Protein AF-A0A2J2H9R4-F1 (afdb_monomer)

Sequence (125 aa):
MSSGDGVDAGAVRRPPEPADPVERLLREYPELEAFGVDWLRTWAPRAGRQIAGIAKVLRRYPWMAELIGQGPVGLVNPYSVEAYVARDGSEACISLFGWAYCSADGSNVRRLELEFSRLSPMKAG

Radius of gyration: 20.52 Å; Cα contacts (8 Å, |Δi|>4): 127; chains: 1; bounding box: 41×37×77 Å

Structure (mmCIF, N/CA/C/O backbone):
data_AF-A0A2J2H9R4-F1
#
_entry.id   AF-A0A2J2H9R4-F1
#
loop_
_atom_site.group_PDB
_atom_site.id
_atom_site.type_symbol
_atom_site.label_atom_id
_atom_site.label_alt_id
_atom_site.label_comp_id
_atom_site.label_asym_id
_atom_site.label_entity_id
_atom_site.label_seq_id
_atom_site.pdbx_PDB_ins_code
_atom_site.Cartn_x
_atom_site.Cartn_y
_atom_site.Cartn_z
_atom_site.occupancy
_atom_site.B_iso_or_equiv
_atom_site.auth_seq_id
_atom_site.auth_comp_id
_atom_site.auth_asym_id
_atom_site.auth_atom_id
_atom_site.pdbx_PDB_model_num
ATOM 1 N N . MET A 1 1 ? -28.072 -26.177 -55.688 1.00 38.34 1 MET A N 1
ATOM 2 C CA . MET A 1 1 ? -27.408 -27.057 -54.710 1.00 38.34 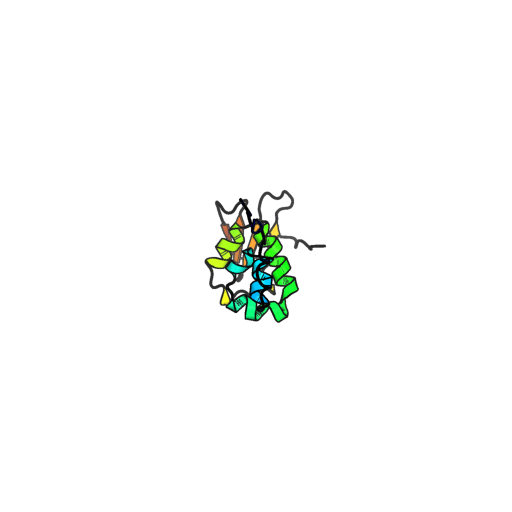1 MET A CA 1
ATOM 3 C C . MET A 1 1 ? -26.739 -26.161 -53.690 1.00 38.34 1 MET A C 1
ATOM 5 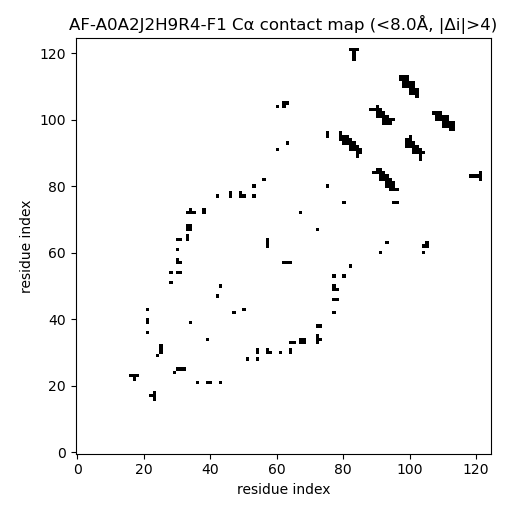O O . MET A 1 1 ? -25.899 -25.362 -54.077 1.00 38.34 1 MET A O 1
ATOM 9 N N . SER A 1 2 ? -27.212 -26.209 -52.446 1.00 46.50 2 SER A N 1
ATOM 10 C CA . SER A 1 2 ? -26.550 -25.580 -51.304 1.00 46.50 2 SER A CA 1
ATOM 11 C C . SER A 1 2 ? -25.299 -26.374 -50.953 1.00 46.50 2 SER A C 1
ATOM 13 O O . SER A 1 2 ? -25.396 -27.589 -50.816 1.00 46.50 2 SER A O 1
ATOM 15 N N . SER A 1 3 ? -24.190 -25.684 -50.721 1.00 46.44 3 SER A N 1
ATOM 16 C CA . SER A 1 3 ? -23.152 -26.153 -49.805 1.00 46.44 3 SER A CA 1
ATOM 17 C C . SER A 1 3 ? -22.832 -24.983 -48.897 1.00 46.44 3 SER A C 1
ATOM 19 O O . SER A 1 3 ? -22.284 -23.974 -49.333 1.00 46.44 3 SER A O 1
ATOM 21 N N . GLY A 1 4 ? -23.323 -25.080 -47.665 1.00 49.16 4 GLY A N 1
ATOM 22 C CA . GLY A 1 4 ? -22.926 -24.191 -46.593 1.00 49.16 4 GLY A CA 1
ATOM 23 C C . GLY A 1 4 ? -21.592 -24.668 -46.047 1.00 49.16 4 GLY A C 1
ATOM 24 O O . GLY A 1 4 ? -21.468 -25.835 -45.694 1.00 49.16 4 GLY A O 1
ATOM 25 N N . ASP A 1 5 ? -20.637 -23.756 -45.949 1.00 51.19 5 ASP A N 1
ATOM 26 C CA . ASP A 1 5 ? -19.469 -23.934 -45.102 1.00 51.19 5 ASP A CA 1
ATOM 27 C C . ASP A 1 5 ? -19.659 -23.036 -43.885 1.00 51.19 5 ASP A C 1
ATOM 29 O O . ASP A 1 5 ? -19.544 -21.809 -43.940 1.00 51.19 5 ASP A O 1
ATOM 33 N N . GLY A 1 6 ? -20.059 -23.677 -42.789 1.00 50.59 6 GLY A N 1
ATOM 34 C CA . GLY A 1 6 ? -20.029 -23.080 -41.468 1.00 50.59 6 GLY A CA 1
ATOM 35 C C . GLY A 1 6 ? -18.580 -22.916 -41.036 1.00 50.59 6 GLY A C 1
ATOM 36 O O . GLY A 1 6 ? -17.822 -23.881 -41.023 1.00 50.59 6 GLY A O 1
ATOM 37 N N . VAL A 1 7 ? -18.205 -21.698 -40.658 1.00 56.00 7 VAL A N 1
ATOM 38 C CA . VAL A 1 7 ? -16.967 -21.455 -39.920 1.00 56.00 7 VAL A CA 1
ATOM 39 C C . VAL A 1 7 ? -17.320 -21.090 -38.487 1.00 56.00 7 VAL A C 1
ATOM 41 O O . VAL A 1 7 ? -17.777 -19.993 -38.178 1.00 56.00 7 VAL A O 1
ATOM 44 N N . ASP A 1 8 ? -17.192 -22.129 -37.670 1.00 46.84 8 ASP A N 1
ATOM 45 C CA . ASP A 1 8 ? -16.891 -22.182 -36.244 1.00 46.84 8 ASP A CA 1
ATOM 46 C C . ASP A 1 8 ? -17.028 -20.888 -35.429 1.00 46.84 8 ASP A C 1
ATOM 48 O O . ASP A 1 8 ? -16.226 -19.951 -35.499 1.00 46.84 8 ASP A O 1
ATOM 52 N N . ALA A 1 9 ? -18.028 -20.904 -34.552 1.00 50.31 9 ALA A N 1
ATOM 53 C CA . ALA A 1 9 ? -18.125 -20.000 -33.428 1.00 50.31 9 ALA A CA 1
ATOM 54 C C . ALA A 1 9 ? -17.085 -20.381 -32.359 1.00 50.31 9 ALA A C 1
ATOM 56 O O . ALA A 1 9 ? -17.054 -21.511 -31.885 1.00 50.31 9 ALA A O 1
ATOM 57 N N . GLY A 1 10 ? -16.313 -19.398 -31.886 1.00 50.03 10 GLY A N 1
ATOM 58 C CA . GLY A 1 10 ? -15.803 -19.433 -30.512 1.00 50.03 10 GLY A CA 1
ATOM 59 C C . GLY A 1 10 ? -14.352 -19.865 -30.297 1.00 50.03 10 GLY A C 1
ATOM 60 O O . GLY A 1 10 ? -14.056 -20.494 -29.286 1.00 50.03 10 GLY A O 1
ATOM 61 N N . ALA A 1 11 ? -13.405 -19.460 -31.147 1.00 56.19 11 ALA A N 1
ATOM 62 C CA . ALA A 1 11 ? -12.004 -19.444 -30.725 1.00 56.19 11 ALA A CA 1
ATOM 63 C C . ALA A 1 11 ? -11.785 -18.285 -29.735 1.00 56.19 11 ALA A C 1
ATOM 65 O O . ALA A 1 11 ? -11.408 -17.176 -30.122 1.00 56.19 11 ALA A O 1
ATOM 66 N N . VAL A 1 12 ? -12.031 -18.528 -28.443 1.00 60.25 12 VAL A N 1
ATOM 67 C CA . VAL A 1 12 ? -11.552 -17.650 -27.368 1.00 60.25 12 VAL A CA 1
ATOM 68 C C . VAL A 1 12 ? -10.027 -17.658 -27.455 1.00 60.25 12 VAL A C 1
ATOM 70 O O . VAL A 1 12 ? -9.360 -18.556 -26.943 1.00 60.25 12 VAL A O 1
ATOM 73 N N . ARG A 1 13 ? -9.456 -16.682 -28.168 1.00 63.06 13 ARG A N 1
ATOM 74 C CA . ARG A 1 13 ? -8.013 -16.453 -28.184 1.00 63.06 13 ARG A CA 1
ATOM 75 C C . ARG A 1 13 ? -7.597 -16.184 -26.745 1.00 63.06 13 ARG A C 1
ATOM 77 O O . ARG A 1 13 ? -7.910 -15.127 -26.200 1.00 63.06 13 ARG A O 1
ATOM 84 N N . ARG A 1 14 ? -6.916 -17.149 -26.120 1.00 60.28 14 ARG A N 1
ATOM 85 C CA . ARG A 1 14 ? -6.280 -16.940 -24.818 1.00 60.28 14 ARG A CA 1
ATOM 86 C C . ARG A 1 14 ? -5.380 -15.707 -24.972 1.00 60.28 14 ARG A C 1
ATOM 88 O O . ARG A 1 14 ? -4.567 -15.702 -25.901 1.00 60.28 14 ARG A O 1
ATOM 95 N N . PRO A 1 15 ? -5.548 -14.654 -24.151 1.00 65.06 15 PRO A N 1
ATOM 96 C CA . PRO A 1 15 ? -4.680 -13.490 -24.228 1.00 65.06 15 PRO A CA 1
ATOM 97 C C . PRO A 1 15 ? -3.225 -13.960 -24.149 1.00 65.06 15 PRO A C 1
ATOM 99 O O . PRO A 1 15 ? -2.961 -14.865 -23.347 1.00 65.06 15 PRO A O 1
ATOM 102 N N . PRO A 1 16 ? -2.301 -13.399 -24.954 1.00 67.81 16 PRO A N 1
ATOM 103 C CA . PRO A 1 16 ? -0.895 -13.758 -24.854 1.00 67.81 16 PRO A CA 1
ATOM 104 C C . PRO A 1 16 ? -0.450 -13.638 -23.393 1.00 67.81 16 PRO A C 1
ATOM 106 O O . PRO A 1 16 ? -0.867 -12.723 -22.670 1.00 67.81 16 PRO A O 1
ATOM 109 N N . GLU A 1 17 ? 0.328 -14.620 -22.937 1.00 65.62 17 GLU A N 1
ATOM 110 C CA . GLU A 1 17 ? 0.953 -14.544 -21.621 1.00 65.62 17 GLU A CA 1
ATOM 111 C C . GLU A 1 17 ? 1.794 -13.263 -21.565 1.00 65.62 17 GLU A C 1
ATOM 113 O O . GLU A 1 17 ? 2.567 -13.021 -22.497 1.00 65.62 17 GLU A O 1
ATOM 118 N N . PRO A 1 18 ? 1.659 -12.441 -20.509 1.00 67.75 18 PRO A N 1
ATOM 119 C CA . PRO A 1 18 ? 2.495 -11.262 -20.369 1.00 67.75 18 PRO A CA 1
ATOM 120 C C . PRO A 1 18 ? 3.968 -11.664 -20.320 1.00 67.75 18 PRO A C 1
ATOM 122 O O . PRO A 1 18 ? 4.358 -12.543 -19.535 1.00 67.75 18 PRO A O 1
ATOM 125 N N . ALA A 1 19 ? 4.764 -11.027 -21.178 1.00 73.56 19 ALA A N 1
ATOM 126 C CA . ALA A 1 19 ? 6.210 -11.208 -21.220 1.00 73.56 19 ALA A CA 1
ATOM 127 C C . ALA A 1 19 ? 6.898 -10.428 -20.089 1.00 73.56 19 ALA A C 1
ATOM 129 O O . ALA A 1 19 ? 7.919 -10.884 -19.578 1.00 73.56 19 ALA A O 1
ATOM 130 N N . ASP A 1 20 ? 6.325 -9.290 -19.672 1.00 84.31 20 ASP A N 1
ATOM 131 C CA . ASP A 1 20 ? 6.818 -8.502 -18.541 1.00 84.31 20 ASP A CA 1
ATOM 132 C C . ASP A 1 20 ? 6.349 -9.148 -17.216 1.00 84.31 20 ASP A C 1
ATOM 134 O O . ASP A 1 20 ? 5.140 -9.298 -16.986 1.00 84.31 20 ASP A O 1
ATOM 138 N N . PRO A 1 21 ? 7.273 -9.530 -16.312 1.00 86.19 21 PRO A N 1
ATOM 139 C CA . PRO A 1 21 ? 6.930 -10.013 -14.977 1.00 86.19 21 PRO A CA 1
ATOM 140 C C . PRO A 1 21 ? 5.984 -9.082 -14.206 1.00 86.19 21 PRO A C 1
ATOM 142 O O . PRO A 1 21 ? 5.161 -9.567 -13.429 1.00 86.19 21 PRO A O 1
ATOM 145 N N . VAL A 1 22 ? 6.062 -7.765 -14.427 1.00 89.88 22 VAL A N 1
ATOM 146 C CA . VAL A 1 22 ? 5.184 -6.789 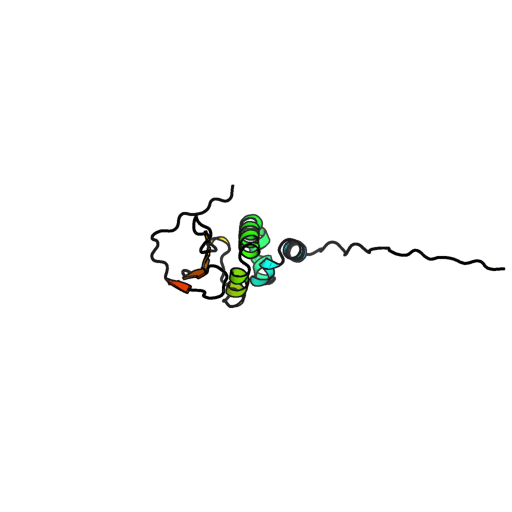-13.767 1.00 89.88 22 VAL A CA 1
ATOM 147 C C . VAL A 1 22 ? 3.764 -6.834 -14.322 1.00 89.88 22 VAL A C 1
ATOM 149 O O . VAL A 1 22 ? 2.816 -6.788 -13.545 1.00 89.88 22 VAL A O 1
ATOM 152 N N . GLU A 1 23 ? 3.583 -7.011 -15.631 1.00 90.19 23 GLU A N 1
ATOM 153 C CA . GLU A 1 23 ? 2.248 -7.193 -16.220 1.00 90.19 23 GLU A CA 1
ATOM 154 C C . GLU A 1 23 ? 1.579 -8.480 -15.719 1.00 90.19 23 GLU A C 1
ATOM 156 O O . GLU A 1 23 ? 0.376 -8.508 -15.453 1.00 90.19 23 GLU A O 1
ATOM 161 N N . ARG A 1 24 ? 2.359 -9.558 -15.550 1.00 89.44 24 ARG A N 1
ATOM 162 C CA . ARG A 1 24 ? 1.869 -10.805 -14.944 1.00 89.44 24 ARG A CA 1
ATOM 163 C C . ARG A 1 24 ? 1.442 -10.583 -13.494 1.00 89.44 24 ARG A C 1
ATOM 165 O O . ARG A 1 24 ? 0.367 -11.036 -13.110 1.00 89.44 24 ARG A O 1
ATOM 172 N N . LEU A 1 25 ? 2.258 -9.867 -12.720 1.00 90.25 25 LEU A N 1
ATOM 173 C CA . LEU A 1 25 ? 1.974 -9.544 -11.324 1.00 90.25 25 LEU A CA 1
ATOM 174 C C . LEU A 1 25 ? 0.702 -8.696 -11.183 1.00 90.25 25 LEU A C 1
ATOM 176 O O . LEU A 1 25 ? -0.152 -9.023 -10.365 1.00 90.25 25 LEU A O 1
ATOM 180 N N . LEU A 1 26 ? 0.541 -7.659 -12.008 1.00 93.12 26 LEU A N 1
ATOM 181 C CA . LEU A 1 26 ? -0.646 -6.796 -12.010 1.00 93.12 26 LEU A CA 1
ATOM 182 C C . LEU A 1 26 ? -1.913 -7.526 -12.467 1.00 93.12 26 LEU A C 1
ATOM 184 O O . LEU A 1 26 ? -3.006 -7.198 -12.020 1.00 93.12 26 LEU A O 1
ATOM 188 N N . ARG A 1 27 ? -1.793 -8.556 -13.313 1.00 90.50 27 ARG A N 1
ATOM 189 C CA . ARG A 1 27 ? -2.934 -9.417 -13.659 1.00 90.50 27 ARG A CA 1
ATOM 190 C C . ARG A 1 27 ? -3.413 -10.249 -12.466 1.00 90.50 27 ARG A C 1
ATOM 192 O O . ARG A 1 27 ? -4.610 -10.485 -12.335 1.00 90.50 27 ARG A O 1
ATOM 199 N N . GLU A 1 28 ? -2.492 -10.726 -11.633 1.00 92.38 28 GLU A N 1
ATOM 200 C CA . GLU A 1 28 ? -2.822 -11.503 -10.432 1.00 92.38 28 GLU A CA 1
ATOM 201 C C . GLU A 1 28 ? -3.310 -10.602 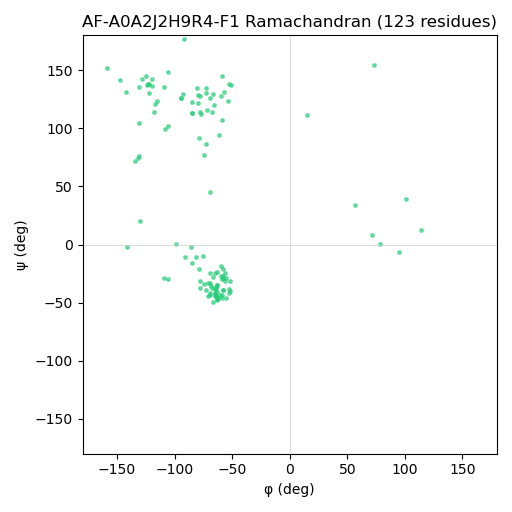-9.285 1.00 92.38 28 GLU A C 1
ATOM 203 O O . GLU A 1 28 ? -4.242 -10.966 -8.560 1.00 92.38 28 GLU A O 1
ATOM 208 N N . TYR A 1 29 ? -2.711 -9.416 -9.161 1.00 94.81 29 TYR A N 1
ATOM 209 C CA . TYR A 1 29 ? -2.931 -8.441 -8.095 1.00 94.81 29 TYR A CA 1
ATOM 210 C C . TYR A 1 29 ? -3.146 -7.027 -8.670 1.00 94.81 29 TYR A C 1
ATOM 212 O O . TYR A 1 29 ? -2.244 -6.187 -8.577 1.00 94.81 29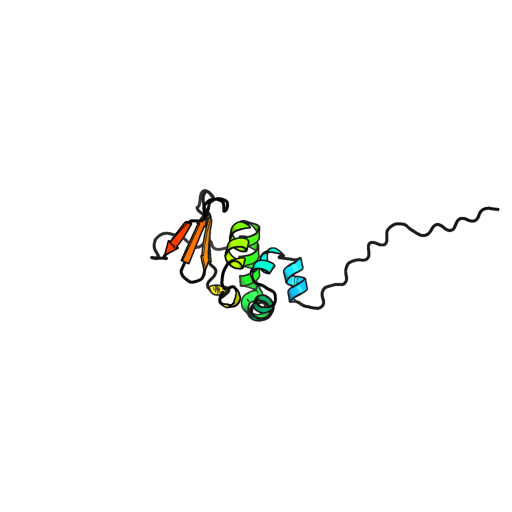 TYR A O 1
ATOM 220 N N . PRO A 1 30 ? -4.320 -6.737 -9.264 1.00 94.25 30 PRO A N 1
ATOM 221 C CA . PRO A 1 30 ? -4.614 -5.418 -9.833 1.00 94.25 30 PRO A CA 1
ATOM 222 C C . PRO A 1 30 ? -4.540 -4.288 -8.798 1.00 94.25 30 PRO A C 1
ATOM 224 O O . PRO A 1 30 ? -4.175 -3.167 -9.128 1.00 94.25 30 PRO A O 1
ATOM 227 N N . GLU A 1 31 ? -4.786 -4.584 -7.522 1.00 94.12 31 GLU A N 1
ATOM 228 C CA . GLU A 1 31 ? -4.642 -3.647 -6.405 1.00 94.12 31 GLU A CA 1
ATOM 229 C C . GLU A 1 31 ? -3.230 -3.046 -6.262 1.00 94.12 31 GLU A C 1
ATOM 231 O O . GLU A 1 31 ? -3.064 -1.990 -5.653 1.00 94.12 31 GLU A O 1
ATOM 236 N N . LEU A 1 32 ? -2.204 -3.693 -6.828 1.00 93.62 32 LEU A N 1
ATOM 237 C CA . LEU A 1 32 ? -0.835 -3.182 -6.817 1.00 93.62 32 LEU A CA 1
ATOM 238 C C . LEU A 1 32 ? -0.612 -2.036 -7.807 1.00 93.62 32 LEU A C 1
ATOM 240 O O . LEU A 1 32 ? 0.428 -1.382 -7.734 1.00 93.62 32 LEU A O 1
ATOM 244 N N . GLU A 1 33 ? -1.567 -1.757 -8.696 1.00 92.12 33 GLU A N 1
ATOM 245 C CA . GLU A 1 33 ? -1.512 -0.603 -9.596 1.00 92.12 33 GLU A CA 1
ATOM 246 C C . GLU A 1 33 ? -1.396 0.717 -8.822 1.00 92.12 33 GLU A C 1
ATOM 248 O O . GLU A 1 33 ? -0.715 1.633 -9.280 1.00 92.12 33 GLU A O 1
ATOM 253 N N . ALA A 1 34 ? -1.927 0.775 -7.594 1.00 91.31 34 ALA A N 1
ATOM 254 C CA . ALA A 1 34 ? -1.755 1.905 -6.682 1.00 91.31 34 ALA A CA 1
ATOM 255 C C . ALA A 1 34 ? -0.281 2.248 -6.393 1.00 91.31 34 ALA A C 1
ATOM 257 O O . ALA A 1 34 ? 0.025 3.389 -6.053 1.00 91.31 34 ALA A O 1
ATOM 258 N N . PHE A 1 35 ? 0.639 1.284 -6.540 1.00 89.81 35 PHE A N 1
ATOM 259 C CA . PHE A 1 35 ? 2.073 1.523 -6.390 1.00 89.81 35 PHE A CA 1
ATOM 260 C C . PHE A 1 35 ? 2.757 2.041 -7.669 1.00 89.81 35 PHE A C 1
ATOM 262 O O . PHE A 1 35 ? 3.878 2.546 -7.628 1.00 89.81 35 PHE A O 1
ATOM 269 N N . GLY A 1 36 ? 2.106 1.925 -8.822 1.00 90.19 36 GLY A N 1
ATOM 270 C CA . GLY A 1 36 ? 2.697 2.253 -10.111 1.00 90.19 36 GLY A CA 1
ATOM 271 C C . GLY A 1 36 ? 3.730 1.228 -10.602 1.00 90.19 36 GLY A C 1
ATOM 272 O O . GLY A 1 36 ? 4.390 0.506 -9.848 1.00 90.19 36 GLY A O 1
ATOM 273 N N . VAL A 1 37 ? 3.885 1.177 -11.925 1.00 90.62 37 VAL A N 1
ATOM 274 C CA . VAL A 1 37 ? 4.717 0.180 -12.619 1.00 90.62 37 VAL A CA 1
ATOM 275 C C . VAL A 1 37 ? 6.197 0.299 -12.242 1.00 90.62 37 VAL A C 1
ATOM 277 O O . VAL A 1 37 ? 6.854 -0.717 -12.019 1.00 90.62 37 VAL A O 1
ATOM 280 N N . ASP A 1 38 ? 6.732 1.515 -12.121 1.00 90.75 38 ASP A N 1
ATOM 281 C CA . ASP A 1 38 ? 8.159 1.725 -11.836 1.00 90.75 38 ASP A CA 1
ATOM 282 C C . ASP A 1 38 ? 8.551 1.278 -10.423 1.00 90.75 38 ASP A C 1
ATOM 284 O O . ASP A 1 38 ? 9.622 0.696 -10.211 1.00 90.75 38 ASP A O 1
ATOM 288 N N . TRP A 1 39 ? 7.653 1.465 -9.455 1.00 92.12 39 TRP A N 1
ATOM 289 C CA . TRP A 1 39 ? 7.831 0.943 -8.106 1.00 92.12 39 TRP A CA 1
ATOM 290 C C . TRP A 1 39 ? 7.844 -0.588 -8.113 1.00 92.12 39 TRP A C 1
ATOM 292 O O . TRP A 1 39 ? 8.728 -1.208 -7.517 1.00 92.12 39 TRP A O 1
ATOM 302 N N . LEU A 1 40 ? 6.924 -1.216 -8.854 1.00 92.62 40 LEU A N 1
ATOM 303 C CA . LEU A 1 40 ? 6.863 -2.673 -8.973 1.00 92.62 40 LEU A CA 1
ATOM 304 C C . LEU A 1 40 ? 8.101 -3.241 -9.668 1.00 92.62 40 LEU A C 1
ATOM 306 O O . LEU A 1 40 ? 8.669 -4.213 -9.177 1.00 92.62 40 LEU A O 1
ATOM 310 N N . ARG A 1 41 ? 8.594 -2.609 -10.738 1.00 91.38 41 ARG A N 1
ATOM 311 C CA . ARG A 1 41 ? 9.867 -2.993 -11.379 1.00 91.38 41 ARG A CA 1
ATOM 312 C C . ARG A 1 41 ? 11.035 -2.930 -10.402 1.00 91.38 41 ARG A C 1
ATOM 314 O O . ARG A 1 41 ? 11.894 -3.809 -10.394 1.00 91.38 41 ARG A O 1
ATOM 321 N N . THR A 1 42 ? 11.039 -1.914 -9.546 1.00 91.69 42 THR A N 1
ATOM 322 C CA . THR A 1 42 ? 12.085 -1.700 -8.546 1.00 91.69 42 THR A CA 1
ATOM 323 C C . THR A 1 42 ? 12.049 -2.757 -7.440 1.00 91.69 42 THR A C 1
ATOM 325 O O . THR A 1 42 ? 13.104 -3.259 -7.028 1.00 91.69 42 THR A O 1
ATOM 328 N N . TRP A 1 43 ? 10.862 -3.101 -6.935 1.00 92.12 43 TRP A N 1
ATOM 329 C CA . TRP A 1 43 ? 10.716 -3.892 -5.711 1.00 92.12 43 TRP A CA 1
ATOM 330 C C . TRP A 1 43 ? 10.303 -5.346 -5.924 1.00 92.12 43 TRP A C 1
ATOM 332 O O . TRP A 1 43 ? 10.724 -6.186 -5.129 1.00 92.12 43 TRP A O 1
ATOM 342 N N . ALA A 1 44 ? 9.562 -5.693 -6.978 1.00 90.81 44 ALA A N 1
ATOM 343 C CA . ALA A 1 44 ? 9.100 -7.065 -7.222 1.00 90.81 44 ALA A CA 1
ATOM 344 C C . ALA A 1 44 ? 10.231 -8.115 -7.203 1.00 90.81 44 ALA A C 1
ATOM 346 O O . ALA A 1 44 ? 10.051 -9.140 -6.538 1.00 90.81 44 ALA A O 1
ATOM 347 N N . PRO A 1 45 ? 11.427 -7.870 -7.785 1.00 89.69 45 PRO A N 1
ATOM 348 C CA . PRO A 1 45 ? 12.527 -8.840 -7.730 1.00 89.69 45 PRO A CA 1
ATOM 349 C C . PRO A 1 45 ? 13.081 -9.092 -6.318 1.00 89.69 45 PRO A C 1
ATOM 351 O O . PRO A 1 45 ? 13.664 -10.142 -6.063 1.00 89.69 45 PRO A O 1
ATOM 354 N N . ARG A 1 46 ? 12.931 -8.130 -5.397 1.00 91.50 46 ARG A N 1
ATOM 355 C CA . ARG A 1 46 ? 13.562 -8.144 -4.061 1.00 91.50 46 ARG A CA 1
ATOM 356 C C . ARG A 1 46 ? 12.576 -8.386 -2.921 1.00 91.50 46 ARG A C 1
ATOM 358 O O . ARG A 1 46 ? 12.962 -8.903 -1.879 1.00 91.50 46 ARG A O 1
ATOM 365 N N . ALA A 1 47 ? 11.322 -7.991 -3.107 1.00 91.62 47 ALA A N 1
ATOM 366 C CA . ALA A 1 47 ? 10.283 -7.955 -2.085 1.00 91.62 47 ALA A CA 1
ATOM 367 C C . ALA A 1 47 ? 8.986 -8.641 -2.546 1.00 91.62 47 ALA A C 1
ATOM 369 O O . ALA A 1 47 ? 7.935 -8.405 -1.961 1.00 91.62 47 ALA A O 1
ATOM 370 N N . GLY A 1 48 ? 9.031 -9.511 -3.564 1.00 89.62 48 GLY A N 1
ATOM 371 C CA . GLY A 1 48 ? 7.836 -10.129 -4.155 1.00 89.62 48 GLY A CA 1
ATOM 372 C C . GLY A 1 48 ? 6.892 -10.800 -3.145 1.00 89.62 48 GLY A C 1
ATOM 373 O O . GLY A 1 48 ? 5.683 -10.613 -3.224 1.00 89.62 48 GLY A O 1
ATOM 374 N N . ARG A 1 49 ? 7.424 -11.504 -2.131 1.00 90.06 49 ARG A N 1
ATOM 375 C CA . ARG A 1 49 ? 6.593 -12.089 -1.056 1.00 90.06 49 ARG A CA 1
ATOM 376 C C . ARG A 1 49 ? 5.889 -11.030 -0.203 1.00 90.06 49 ARG A C 1
ATOM 378 O O . ARG A 1 49 ? 4.714 -11.194 0.106 1.00 90.06 49 ARG A O 1
ATOM 385 N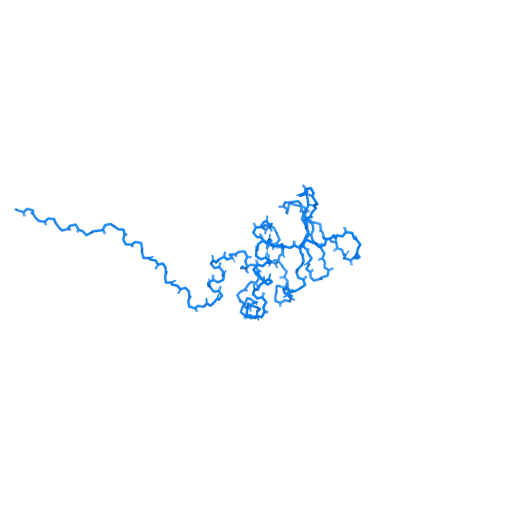 N . GLN A 1 50 ? 6.598 -9.960 0.157 1.00 90.81 50 GLN A N 1
ATOM 386 C CA . GLN A 1 50 ? 6.036 -8.841 0.918 1.00 90.81 50 GLN A CA 1
ATOM 387 C C . GLN A 1 50 ? 4.958 -8.124 0.096 1.00 90.81 50 GLN A C 1
ATOM 389 O O . GLN A 1 50 ? 3.870 -7.871 0.597 1.00 90.81 50 GLN A O 1
ATOM 394 N N . ILE A 1 51 ? 5.227 -7.881 -1.189 1.00 92.38 51 ILE A N 1
ATOM 395 C CA . ILE A 1 51 ? 4.292 -7.261 -2.135 1.00 92.38 51 ILE A CA 1
ATOM 396 C C . ILE A 1 51 ? 3.019 -8.099 -2.291 1.00 92.38 51 ILE A C 1
ATOM 398 O O . ILE A 1 51 ? 1.927 -7.547 -2.226 1.00 92.38 51 ILE A O 1
ATOM 402 N N . ALA A 1 52 ? 3.127 -9.425 -2.415 1.00 90.88 52 ALA A N 1
ATOM 403 C CA . ALA A 1 52 ? 1.955 -10.303 -2.449 1.00 90.88 52 ALA A CA 1
ATOM 404 C C . ALA A 1 52 ? 1.152 -10.259 -1.132 1.00 90.88 52 ALA A C 1
ATOM 406 O O . ALA A 1 52 ? -0.075 -10.335 -1.146 1.00 90.88 52 ALA A O 1
ATOM 407 N N . GLY A 1 53 ? 1.826 -10.112 0.015 1.00 91.94 53 GLY A N 1
ATOM 408 C CA . GLY A 1 53 ? 1.176 -9.885 1.309 1.00 91.94 53 GLY A CA 1
ATOM 409 C C . GLY A 1 53 ? 0.398 -8.568 1.349 1.00 91.94 53 GLY A C 1
ATOM 410 O O . GLY A 1 53 ? -0.775 -8.562 1.718 1.00 91.94 53 GLY A O 1
ATOM 411 N N . ILE A 1 54 ? 1.021 -7.477 0.895 1.00 90.81 54 ILE A N 1
ATOM 412 C CA . ILE A 1 54 ? 0.381 -6.161 0.764 1.00 90.81 54 ILE A CA 1
ATOM 413 C C . ILE A 1 54 ? -0.829 -6.248 -0.166 1.00 90.81 54 ILE A C 1
ATOM 415 O O . ILE A 1 54 ? -1.904 -5.786 0.196 1.00 90.81 54 ILE A O 1
ATOM 419 N N . ALA A 1 55 ? -0.695 -6.898 -1.323 1.00 93.81 55 ALA A N 1
ATOM 420 C CA . ALA A 1 55 ? -1.787 -7.059 -2.274 1.00 93.81 55 ALA A CA 1
ATOM 421 C C . ALA A 1 55 ? -3.022 -7.713 -1.630 1.00 93.81 55 ALA A C 1
ATOM 423 O O . ALA A 1 55 ? -4.131 -7.193 -1.715 1.00 93.81 55 ALA A O 1
ATOM 424 N N . LYS A 1 56 ? -2.829 -8.794 -0.863 1.00 92.12 56 LYS A N 1
ATOM 425 C CA . LYS A 1 56 ? -3.929 -9.444 -0.128 1.00 92.12 56 LYS A CA 1
ATOM 426 C C . LYS A 1 56 ? -4.634 -8.493 0.844 1.00 92.12 56 LYS A C 1
ATOM 428 O O . LYS A 1 56 ? -5.857 -8.555 0.962 1.00 92.12 56 LYS A O 1
ATOM 433 N N . VAL A 1 57 ? -3.885 -7.621 1.522 1.00 90.94 57 VAL A N 1
ATOM 434 C CA . VAL A 1 57 ? -4.453 -6.591 2.406 1.00 90.94 57 VAL A CA 1
ATOM 435 C C . VAL A 1 57 ? -5.246 -5.569 1.598 1.00 90.94 57 VAL A C 1
ATOM 437 O O . VAL A 1 57 ? -6.396 -5.305 1.934 1.00 90.94 57 VAL A O 1
ATOM 440 N N . LEU A 1 58 ? -4.675 -5.029 0.522 1.00 91.62 58 LEU A N 1
ATOM 441 C CA . LEU A 1 58 ? -5.342 -4.024 -0.310 1.00 91.62 58 LEU A CA 1
ATOM 442 C C . LEU A 1 58 ? -6.612 -4.574 -0.969 1.00 91.62 58 LEU A C 1
ATOM 444 O O . LEU A 1 58 ? -7.618 -3.880 -1.047 1.00 91.62 58 LEU A O 1
ATOM 448 N N . ARG A 1 59 ? -6.621 -5.854 -1.353 1.00 92.19 59 ARG A N 1
ATOM 449 C CA . ARG A 1 59 ? -7.825 -6.538 -1.844 1.00 92.19 59 ARG A CA 1
ATOM 450 C C . ARG A 1 59 ? -8.918 -6.643 -0.782 1.00 92.19 59 ARG A C 1
ATOM 452 O O . ARG A 1 59 ? -10.100 -6.578 -1.105 1.00 92.19 59 ARG A O 1
ATOM 459 N N . ARG A 1 60 ? -8.531 -6.844 0.481 1.00 90.44 60 ARG A N 1
ATOM 460 C CA . ARG A 1 60 ? -9.453 -6.893 1.625 1.00 90.44 60 ARG A CA 1
ATOM 461 C C . ARG A 1 60 ? -9.962 -5.498 2.000 1.00 90.44 60 ARG A C 1
ATOM 463 O O . ARG A 1 60 ? -11.113 -5.382 2.411 1.00 90.44 60 ARG A O 1
ATOM 470 N N . TYR A 1 61 ? -9.125 -4.474 1.843 1.00 91.25 61 TYR A N 1
ATOM 471 C CA . TYR A 1 61 ? -9.396 -3.085 2.211 1.00 91.25 61 TYR A CA 1
ATOM 472 C C . TYR A 1 61 ? -9.057 -2.131 1.050 1.00 91.25 61 TYR A C 1
ATOM 474 O O . TYR A 1 61 ? -8.028 -1.453 1.101 1.00 91.25 61 TYR A O 1
ATOM 482 N N . PRO A 1 62 ? -9.910 -2.047 0.007 1.00 91.25 62 PRO A N 1
ATOM 483 C CA . PRO A 1 62 ? -9.615 -1.270 -1.204 1.00 91.25 62 PRO A CA 1
ATOM 484 C C . PRO A 1 62 ? -9.306 0.210 -0.949 1.00 91.25 62 PRO A C 1
ATOM 486 O O . PRO A 1 62 ? -8.454 0.782 -1.624 1.00 91.25 62 PRO A O 1
ATOM 489 N N . TRP A 1 63 ? -9.911 0.808 0.084 1.00 91.62 63 TRP A N 1
ATOM 490 C CA . TRP A 1 63 ? -9.650 2.195 0.488 1.00 91.62 63 TRP A CA 1
ATOM 491 C C . TRP A 1 63 ? -8.172 2.460 0.826 1.00 91.62 63 TRP A C 1
ATOM 493 O O . TRP A 1 63 ? -7.684 3.579 0.673 1.00 91.62 63 TRP A O 1
ATOM 503 N N . MET A 1 64 ? -7.422 1.438 1.256 1.00 91.62 64 MET A N 1
ATOM 504 C CA . MET A 1 64 ? -5.986 1.567 1.508 1.00 91.62 64 MET A CA 1
ATOM 505 C C . MET A 1 64 ? -5.198 1.746 0.205 1.00 91.62 64 MET A C 1
ATOM 507 O O . MET A 1 64 ? -4.190 2.450 0.197 1.00 91.62 64 MET A O 1
ATOM 511 N N . ALA A 1 65 ? -5.648 1.138 -0.897 1.00 90.56 65 ALA A N 1
ATOM 512 C CA . ALA A 1 65 ? -5.006 1.281 -2.202 1.00 90.56 65 ALA A CA 1
ATOM 513 C C . ALA A 1 65 ? -5.203 2.703 -2.743 1.00 90.56 65 ALA A C 1
ATOM 515 O O . ALA A 1 65 ? -4.255 3.323 -3.220 1.00 90.56 65 ALA A O 1
ATOM 516 N N . GLU A 1 66 ? -6.409 3.251 -2.582 1.00 88.75 66 GLU A N 1
ATOM 517 C CA . GLU A 1 66 ? -6.715 4.644 -2.927 1.00 88.75 66 GLU A CA 1
ATOM 518 C C . GLU A 1 66 ? -5.819 5.620 -2.154 1.00 88.75 66 GLU A C 1
ATOM 520 O O . GLU A 1 66 ? -5.253 6.545 -2.735 1.00 88.75 66 GLU A O 1
ATOM 525 N N . LEU A 1 67 ? -5.618 5.371 -0.858 1.00 88.06 67 LEU A N 1
ATOM 526 C CA . LEU A 1 67 ? -4.761 6.189 -0.003 1.00 88.06 67 LEU A CA 1
ATOM 527 C C . LEU A 1 67 ? -3.283 6.138 -0.410 1.00 88.06 67 LEU A C 1
ATOM 529 O O . LEU A 1 67 ? -2.597 7.160 -0.382 1.00 88.06 67 LEU A O 1
ATOM 533 N N . ILE A 1 68 ? -2.792 4.966 -0.818 1.00 87.56 68 ILE A N 1
ATOM 534 C CA . ILE A 1 68 ? -1.433 4.817 -1.353 1.00 87.56 68 ILE A CA 1
ATOM 535 C C . ILE A 1 68 ? -1.293 5.624 -2.642 1.00 87.56 68 ILE A C 1
ATOM 537 O O . ILE A 1 68 ? -0.350 6.404 -2.753 1.00 87.56 68 ILE A O 1
ATOM 541 N N . GLY A 1 69 ? -2.254 5.505 -3.564 1.00 84.56 69 GLY A N 1
ATOM 542 C CA . GLY A 1 69 ? -2.242 6.221 -4.842 1.00 84.56 69 GLY A CA 1
ATOM 543 C C . GLY A 1 69 ? -2.301 7.749 -4.712 1.00 84.56 69 GLY A C 1
ATOM 544 O O . GLY A 1 69 ? -1.841 8.454 -5.607 1.00 84.56 69 GLY A O 1
ATOM 545 N N . GLN A 1 70 ? -2.818 8.277 -3.597 1.00 82.62 70 GLN A N 1
ATOM 546 C CA . GLN A 1 70 ? -2.808 9.715 -3.292 1.00 82.62 70 GLN A CA 1
ATOM 547 C C . GLN A 1 70 ? -1.449 10.226 -2.775 1.00 82.62 70 GLN A C 1
ATOM 549 O O . GLN A 1 70 ? -1.194 11.431 -2.803 1.00 82.62 70 GLN A O 1
ATOM 554 N N . GLY A 1 71 ? -0.592 9.340 -2.260 1.00 77.56 71 GLY A N 1
ATOM 555 C CA . GLY A 1 71 ? 0.686 9.692 -1.641 1.00 77.56 71 GLY A CA 1
ATOM 556 C C . GLY A 1 71 ? 1.879 9.694 -2.609 1.00 77.56 71 GLY A C 1
ATOM 557 O O . GLY A 1 71 ? 1.759 9.325 -3.775 1.00 77.56 71 GLY A O 1
ATOM 558 N N . PRO A 1 72 ? 3.083 10.073 -2.142 1.00 74.88 72 PRO A N 1
ATOM 559 C CA . PRO A 1 72 ? 4.316 9.962 -2.919 1.00 74.88 72 PRO A CA 1
ATOM 560 C C . PRO A 1 72 ? 4.775 8.497 -2.988 1.00 74.88 72 PRO A C 1
ATOM 562 O O . PRO A 1 72 ? 5.697 8.065 -2.296 1.00 74.88 72 PRO A O 1
ATOM 565 N N . VAL A 1 73 ? 4.113 7.726 -3.845 1.00 72.94 73 VAL A N 1
ATOM 566 C CA . VAL A 1 73 ? 4.246 6.270 -3.973 1.00 72.94 73 VAL A CA 1
ATOM 567 C 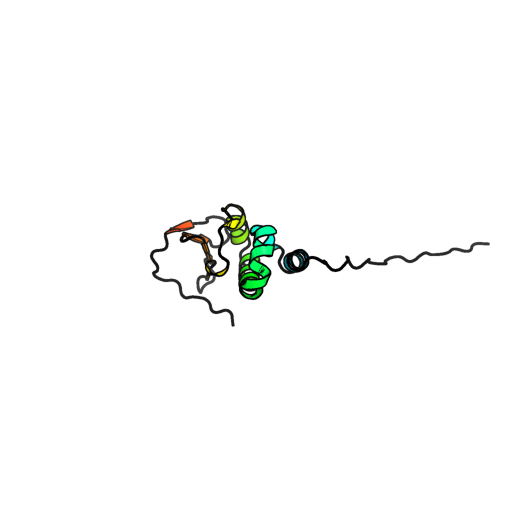C . VAL A 1 73 ? 5.690 5.786 -4.157 1.00 72.94 73 VAL A C 1
ATOM 569 O O . VAL A 1 73 ? 6.097 4.786 -3.567 1.00 72.94 73 VAL A O 1
ATOM 572 N N . GLY A 1 74 ? 6.500 6.524 -4.923 1.00 71.62 74 GLY A N 1
ATOM 573 C CA . GLY A 1 74 ? 7.904 6.182 -5.184 1.00 71.62 74 GLY A CA 1
ATOM 574 C C . GLY A 1 74 ? 8.778 6.087 -3.926 1.00 71.62 74 GLY A C 1
ATOM 575 O O . GLY A 1 74 ? 9.831 5.455 -3.963 1.00 71.62 74 GLY A O 1
ATOM 576 N N . LEU A 1 75 ? 8.336 6.671 -2.807 1.00 71.31 75 LEU A N 1
ATOM 577 C CA . LEU A 1 75 ? 9.040 6.622 -1.528 1.00 71.31 75 LEU A CA 1
ATOM 578 C C . LEU A 1 75 ? 8.620 5.431 -0.655 1.00 71.31 75 LEU A C 1
ATOM 580 O O . LEU A 1 75 ? 9.262 5.187 0.369 1.00 71.31 75 LEU A O 1
ATOM 584 N N . VAL A 1 76 ? 7.547 4.705 -0.999 1.00 82.50 76 VAL A N 1
ATOM 585 C CA . VAL A 1 76 ? 7.065 3.606 -0.152 1.00 82.50 76 VAL A CA 1
ATOM 586 C C . VAL A 1 76 ? 8.120 2.505 -0.131 1.00 82.50 76 VAL A C 1
ATOM 588 O O . VAL A 1 76 ? 8.439 1.916 -1.161 1.00 82.50 76 VAL A O 1
ATOM 591 N N . ASN A 1 77 ? 8.640 2.173 1.046 1.00 86.12 77 ASN A N 1
ATOM 592 C CA . ASN A 1 77 ? 9.387 0.936 1.227 1.00 86.12 77 ASN A CA 1
ATOM 593 C C . ASN A 1 77 ? 8.382 -0.197 1.513 1.00 86.12 77 ASN A C 1
ATOM 595 O O . ASN A 1 77 ? 7.647 -0.085 2.496 1.00 86.12 77 ASN A O 1
ATOM 599 N N . PRO A 1 78 ? 8.344 -1.292 0.724 1.00 87.00 78 PRO A N 1
ATOM 600 C CA . PRO A 1 78 ? 7.410 -2.399 0.951 1.00 87.00 78 PRO A CA 1
ATOM 601 C C . PRO A 1 78 ? 7.493 -2.995 2.364 1.00 87.00 78 PRO A C 1
ATOM 603 O O . PRO A 1 78 ? 6.507 -3.514 2.881 1.00 87.00 78 PRO A O 1
ATOM 606 N N . TYR A 1 79 ? 8.664 -2.932 2.999 1.00 86.75 79 TYR A N 1
ATOM 607 C CA . TYR A 1 79 ? 8.880 -3.450 4.352 1.00 86.75 79 TYR A CA 1
ATOM 608 C C . TYR A 1 79 ? 8.415 -2.500 5.458 1.00 86.75 79 TYR A C 1
ATOM 610 O O . TYR A 1 79 ? 8.363 -2.900 6.613 1.00 86.75 79 TYR A O 1
ATOM 618 N N . SER A 1 80 ? 8.084 -1.258 5.113 1.00 83.62 80 SER A N 1
ATOM 619 C CA . SER A 1 80 ? 7.511 -0.270 6.032 1.00 83.62 80 SER A CA 1
ATOM 620 C C . SER A 1 80 ? 5.991 -0.170 5.906 1.00 83.62 80 SER A C 1
ATOM 622 O O . SER A 1 80 ? 5.383 0.648 6.589 1.00 83.62 80 SER A O 1
ATOM 624 N N . VAL A 1 81 ? 5.383 -0.964 5.018 1.00 85.81 81 VAL A N 1
ATOM 625 C CA . VAL A 1 81 ? 3.929 -1.085 4.917 1.00 85.81 81 VAL A CA 1
ATOM 626 C C . VAL A 1 81 ? 3.469 -2.119 5.932 1.00 85.81 81 VAL A C 1
ATOM 628 O O . VAL A 1 81 ? 3.749 -3.310 5.787 1.00 85.81 81 VAL A O 1
ATOM 631 N N . GLU A 1 82 ? 2.737 -1.664 6.939 1.00 84.81 82 GLU A N 1
ATOM 632 C CA . GLU A 1 82 ? 2.143 -2.529 7.955 1.00 84.81 82 GLU A CA 1
ATOM 633 C C . GLU A 1 82 ? 0.634 -2.333 7.974 1.00 84.81 82 GLU A C 1
ATOM 635 O O . GLU A 1 82 ? 0.147 -1.208 7.895 1.00 84.81 82 GLU A O 1
ATOM 640 N N . ALA A 1 83 ? -0.119 -3.422 8.089 1.00 86.75 83 ALA A N 1
ATOM 641 C CA . ALA A 1 83 ? -1.568 -3.373 8.187 1.00 86.75 83 ALA A CA 1
ATOM 642 C C . ALA A 1 83 ? -2.038 -4.061 9.463 1.00 86.75 83 ALA A C 1
ATOM 644 O O . ALA A 1 83 ? -1.552 -5.129 9.838 1.00 86.75 83 ALA A O 1
ATOM 645 N N . TYR A 1 84 ? -3.010 -3.438 10.112 1.00 84.31 84 TYR A N 1
ATOM 646 C CA . TYR A 1 84 ? -3.569 -3.854 11.384 1.00 84.31 84 TYR A CA 1
ATOM 647 C C . TYR A 1 84 ? -5.080 -3.922 11.257 1.00 84.31 84 TYR A C 1
ATOM 649 O O . TYR A 1 84 ? -5.689 -3.088 10.598 1.00 84.31 84 TYR A O 1
ATOM 657 N N . VAL A 1 85 ? -5.696 -4.904 11.900 1.00 84.12 85 VAL A N 1
ATOM 658 C CA . VAL A 1 85 ? -7.153 -5.034 11.937 1.00 84.12 85 VAL A CA 1
ATOM 659 C C . VAL A 1 85 ? -7.561 -5.248 13.385 1.00 84.12 85 VAL A C 1
ATOM 661 O O . VAL A 1 85 ? -6.921 -6.013 14.114 1.00 84.12 85 VAL A O 1
ATOM 664 N N . ALA A 1 86 ? -8.604 -4.554 13.823 1.00 82.38 86 ALA A N 1
ATOM 665 C CA . ALA A 1 86 ? -9.200 -4.772 15.129 1.00 82.38 86 ALA A CA 1
ATOM 666 C C . ALA A 1 86 ? -9.678 -6.229 15.243 1.00 82.38 86 ALA A C 1
ATOM 668 O O . ALA A 1 86 ? -10.122 -6.834 14.268 1.00 82.38 86 ALA A O 1
ATOM 669 N N . ARG A 1 87 ? -9.588 -6.829 16.435 1.00 80.56 87 ARG A N 1
ATOM 670 C CA . ARG A 1 87 ? -9.965 -8.245 16.633 1.00 80.56 87 ARG A CA 1
ATOM 671 C C . ARG A 1 87 ? -11.422 -8.543 16.273 1.00 80.56 87 ARG A C 1
ATOM 673 O O . ARG A 1 87 ? -11.726 -9.662 15.880 1.00 80.56 87 ARG A O 1
ATOM 680 N N . ASP A 1 88 ? -12.293 -7.558 16.429 1.00 82.38 88 ASP A N 1
ATOM 681 C CA . ASP A 1 88 ? -13.712 -7.611 16.075 1.00 82.38 88 ASP A CA 1
ATOM 682 C C . ASP A 1 88 ? -13.981 -7.254 14.600 1.00 82.38 88 ASP A C 1
ATOM 684 O O . ASP A 1 88 ? -15.122 -7.310 14.153 1.00 82.38 88 ASP A O 1
ATOM 688 N N . GLY A 1 89 ? -12.941 -6.899 13.837 1.00 78.69 89 GLY A N 1
ATOM 689 C CA . GLY A 1 89 ? -13.042 -6.463 12.447 1.00 78.69 89 GLY A CA 1
ATOM 690 C C . GLY A 1 89 ? -13.664 -5.078 12.262 1.00 78.69 89 GLY A C 1
ATOM 691 O O . GLY A 1 89 ? -13.928 -4.706 11.122 1.00 78.69 89 GLY A O 1
ATOM 692 N N . SER A 1 90 ? -13.896 -4.325 13.343 1.00 83.62 90 SER A N 1
ATOM 693 C CA . SER A 1 90 ? -14.573 -3.019 13.306 1.00 83.62 90 SER A CA 1
ATOM 694 C C . SER A 1 90 ? -13.746 -1.920 12.642 1.00 83.62 90 SER A C 1
ATOM 696 O O . SER A 1 90 ? -14.300 -0.946 12.138 1.00 83.62 90 SER A O 1
ATOM 698 N N . GLU A 1 91 ? -12.423 -2.070 12.631 1.00 87.25 91 GLU A N 1
ATOM 699 C CA . GLU A 1 91 ? -11.501 -1.078 12.101 1.00 87.25 91 GLU A CA 1
ATOM 700 C C . GLU A 1 91 ? -10.276 -1.757 11.491 1.00 87.25 91 GLU A C 1
ATOM 702 O O . GLU A 1 91 ? -9.759 -2.744 12.023 1.00 87.25 91 GLU A O 1
ATOM 707 N N . ALA A 1 92 ? -9.794 -1.211 10.380 1.00 90.81 92 ALA A N 1
ATOM 708 C CA . ALA A 1 92 ? -8.506 -1.550 9.808 1.00 90.81 92 ALA A CA 1
ATOM 709 C C . ALA A 1 92 ? -7.626 -0.302 9.753 1.00 90.81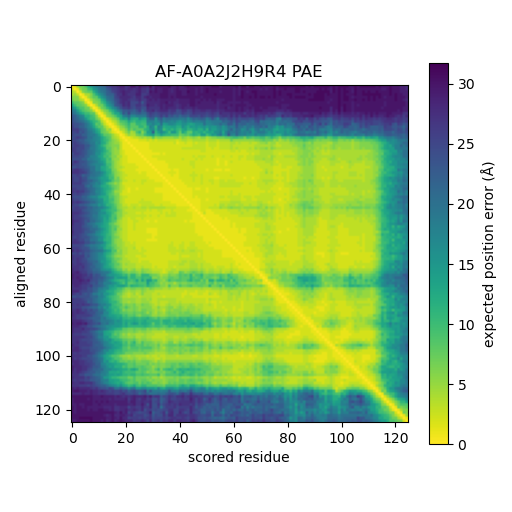 92 ALA A C 1
ATOM 711 O O . ALA A 1 92 ? -8.099 0.797 9.475 1.00 90.81 92 ALA A O 1
ATOM 712 N N . CYS A 1 93 ? -6.337 -0.477 10.005 1.00 91.19 93 CYS A N 1
ATOM 713 C CA . CYS A 1 93 ? -5.341 0.572 9.921 1.00 91.19 93 CYS A CA 1
ATOM 714 C C . CYS A 1 93 ? -4.208 0.161 8.987 1.00 91.19 93 CYS A C 1
ATOM 716 O O . CYS A 1 93 ? -3.805 -1.000 8.970 1.00 91.19 93 CYS A O 1
ATOM 718 N N . ILE A 1 94 ? -3.652 1.123 8.260 1.00 89.44 94 ILE A N 1
ATOM 719 C CA . ILE A 1 94 ? -2.430 0.959 7.480 1.00 89.44 94 ILE A CA 1
ATOM 720 C C . ILE A 1 94 ? -1.391 1.979 7.932 1.00 89.44 94 ILE A C 1
ATOM 722 O O . ILE A 1 94 ? -1.687 3.167 8.053 1.00 89.44 94 ILE A O 1
ATOM 726 N N . SER A 1 95 ? -0.177 1.511 8.206 1.00 86.75 95 SER A N 1
ATOM 727 C CA . SER A 1 95 ? 0.977 2.360 8.452 1.00 86.75 95 SER A CA 1
ATOM 728 C C . SER A 1 95 ? 1.762 2.564 7.166 1.00 86.75 95 SER A C 1
ATOM 730 O O . SER A 1 95 ? 2.140 1.602 6.495 1.00 86.75 95 SER A O 1
ATOM 732 N N .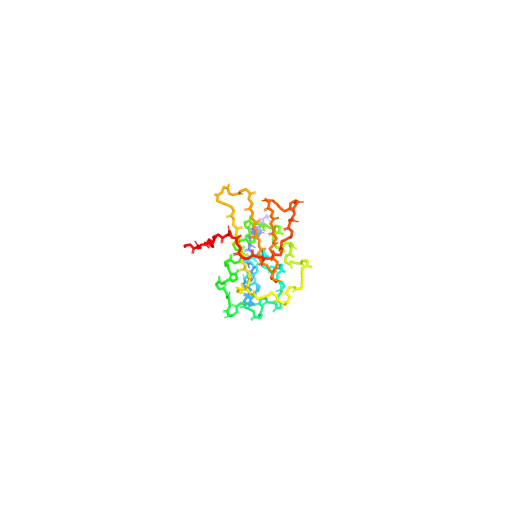 LEU A 1 96 ? 1.987 3.832 6.829 1.00 82.62 96 LEU A N 1
ATOM 733 C CA . LEU A 1 96 ? 2.778 4.282 5.692 1.00 82.62 96 LEU A CA 1
ATOM 734 C C . LEU A 1 96 ? 3.545 5.531 6.121 1.00 82.62 96 LEU A C 1
ATOM 736 O O . LEU A 1 96 ? 2.954 6.470 6.654 1.00 82.62 96 LEU A O 1
ATOM 740 N N . PHE A 1 97 ? 4.849 5.580 5.850 1.00 74.19 97 PHE A N 1
ATOM 741 C CA . PHE A 1 97 ? 5.655 6.796 6.041 1.00 74.19 97 PHE A CA 1
ATOM 742 C C . PHE A 1 97 ? 5.628 7.383 7.464 1.00 74.19 97 PHE A C 1
ATOM 744 O O . PHE A 1 97 ? 5.651 8.600 7.628 1.00 74.19 97 PHE A O 1
ATOM 751 N N . GLY A 1 98 ? 5.546 6.535 8.494 1.00 74.19 98 GLY A N 1
ATOM 752 C CA . GLY A 1 98 ? 5.475 6.983 9.892 1.00 74.19 98 GLY A CA 1
ATOM 753 C C . GLY A 1 98 ? 4.095 7.484 10.338 1.00 74.19 98 GLY A C 1
ATOM 754 O O . GLY A 1 98 ? 3.925 7.838 11.501 1.00 74.19 98 GLY A O 1
ATOM 755 N N . TRP A 1 99 ? 3.096 7.457 9.455 1.00 82.31 99 TRP A N 1
ATOM 756 C CA . TRP A 1 99 ? 1.699 7.741 9.778 1.00 82.31 99 TRP A CA 1
ATOM 757 C C . TRP A 1 99 ? 0.894 6.450 9.802 1.00 82.31 99 TRP A C 1
ATOM 759 O O . TRP A 1 99 ? 1.174 5.529 9.036 1.00 82.31 99 TRP A O 1
ATOM 769 N N . ALA A 1 100 ? -0.127 6.393 10.652 1.00 88.31 100 ALA A N 1
ATOM 770 C CA . ALA A 1 100 ? -1.155 5.364 10.594 1.00 88.31 100 ALA A CA 1
ATOM 771 C C . ALA A 1 100 ? -2.474 5.969 10.115 1.00 88.31 100 ALA A C 1
ATOM 773 O O . ALA A 1 100 ? -2.888 7.033 10.571 1.00 88.31 100 ALA A O 1
ATOM 774 N N . TYR A 1 101 ? -3.140 5.276 9.205 1.00 88.88 101 TYR A N 1
ATOM 775 C CA . TYR A 1 101 ? -4.437 5.652 8.664 1.00 88.88 101 TYR A CA 1
ATOM 776 C C . TYR A 1 101 ? -5.430 4.570 9.033 1.00 88.88 101 TYR A C 1
ATOM 778 O O . TYR A 1 101 ? -5.209 3.424 8.662 1.00 88.88 101 TYR A O 1
ATOM 786 N N . CYS A 1 102 ? -6.487 4.912 9.760 1.00 91.31 102 CYS A N 1
ATOM 787 C CA . CYS A 1 102 ? -7.468 3.956 10.264 1.00 91.31 102 CYS A CA 1
ATOM 788 C C . CYS A 1 102 ? -8.861 4.260 9.726 1.00 91.31 102 CYS A C 1
ATOM 790 O O . CYS A 1 102 ? -9.283 5.418 9.703 1.00 91.31 102 CYS A O 1
ATOM 792 N N . SER A 1 103 ? -9.582 3.222 9.315 1.00 90.69 103 SER A N 1
ATOM 793 C CA . SER A 1 103 ? -10.982 3.314 8.924 1.00 90.69 103 SER A CA 1
ATOM 794 C C . SER A 1 103 ? -11.670 1.952 9.004 1.00 90.69 103 SER A C 1
ATOM 796 O O . SER A 1 103 ? -11.037 0.913 8.818 1.00 90.69 103 SER A O 1
ATOM 798 N N . ALA A 1 104 ? -12.980 1.954 9.245 1.00 87.44 104 ALA A N 1
ATOM 799 C CA . ALA A 1 104 ? -13.803 0.749 9.144 1.00 87.44 104 ALA A CA 1
ATOM 800 C C . ALA A 1 104 ? -13.984 0.321 7.678 1.00 87.44 104 ALA A C 1
ATOM 802 O O . ALA A 1 104 ? -13.840 -0.849 7.332 1.00 87.44 104 ALA A O 1
ATOM 803 N N . ASP A 1 105 ? -14.263 1.293 6.811 1.00 85.00 105 ASP A N 1
ATOM 804 C CA . ASP A 1 105 ? -14.693 1.078 5.428 1.00 85.00 105 ASP A CA 1
ATOM 805 C C . ASP A 1 105 ? -14.087 2.078 4.427 1.00 85.00 105 ASP A C 1
ATOM 807 O O . ASP A 1 105 ? -14.327 1.962 3.229 1.00 85.00 105 ASP A O 1
ATOM 811 N N . GLY A 1 106 ? -13.287 3.041 4.895 1.00 85.19 106 GLY A N 1
ATOM 812 C CA . GLY A 1 106 ? -12.704 4.102 4.072 1.00 85.19 106 GLY A CA 1
ATOM 813 C C . GLY A 1 106 ? -13.508 5.404 4.049 1.00 85.19 106 GLY A C 1
ATOM 814 O O . GLY A 1 106 ? -13.011 6.399 3.532 1.00 85.19 106 GLY A O 1
ATOM 815 N N . SER A 1 107 ? -14.709 5.453 4.641 1.00 86.50 107 SER A N 1
ATOM 816 C CA . SER A 1 107 ? -15.562 6.656 4.629 1.00 86.50 107 SER A CA 1
ATOM 817 C C . SER A 1 107 ? -15.025 7.791 5.508 1.00 86.50 107 SER A C 1
ATOM 819 O O . SER A 1 107 ? -15.190 8.967 5.195 1.00 86.50 107 SER A O 1
ATOM 821 N N . ASN A 1 108 ? -14.368 7.439 6.615 1.00 87.19 108 ASN A N 1
ATOM 822 C CA . ASN A 1 108 ? -13.837 8.373 7.605 1.00 87.19 108 ASN A CA 1
ATOM 823 C C . ASN A 1 108 ? -12.411 7.962 7.978 1.00 87.19 108 ASN A C 1
ATOM 825 O O . ASN A 1 108 ? -12.171 7.396 9.047 1.00 87.19 108 ASN A O 1
ATOM 829 N N . VAL A 1 109 ? -11.464 8.173 7.062 1.00 89.50 109 VAL A N 1
ATOM 830 C CA . VAL A 1 109 ? -10.058 7.822 7.296 1.00 89.50 109 VAL A CA 1
ATOM 831 C C . VAL A 1 109 ? -9.442 8.785 8.309 1.00 89.50 109 VAL A C 1
ATOM 833 O O . VAL A 1 109 ? -9.295 9.980 8.056 1.00 89.50 109 VAL A O 1
ATOM 836 N N . ARG A 1 110 ? -9.049 8.256 9.469 1.00 88.69 110 ARG A N 1
ATOM 837 C CA . ARG A 1 110 ? -8.364 9.008 10.526 1.00 88.69 110 ARG A CA 1
ATOM 838 C C . ARG A 1 110 ? -6.859 8.851 10.370 1.00 88.69 110 ARG A C 1
ATOM 840 O O . ARG A 1 110 ? -6.368 7.726 10.361 1.00 88.69 110 ARG A O 1
ATOM 847 N N . ARG A 1 111 ? -6.127 9.965 10.295 1.00 87.81 111 ARG A N 1
ATOM 848 C CA . ARG A 1 111 ? -4.657 9.977 10.313 1.00 87.81 111 ARG A CA 1
ATOM 849 C C . ARG A 1 111 ? -4.151 10.150 11.744 1.00 87.81 111 ARG A C 1
ATOM 851 O O . ARG A 1 111 ? -4.568 11.078 12.431 1.00 87.81 111 ARG A O 1
ATOM 858 N N . LEU A 1 112 ? -3.242 9.281 12.163 1.00 82.12 112 LEU A N 1
ATOM 859 C CA . LEU A 1 112 ? -2.622 9.254 13.484 1.00 82.12 112 LEU A CA 1
ATOM 860 C C . LEU A 1 112 ? -1.099 9.328 13.342 1.00 82.12 112 LEU A C 1
ATOM 862 O O . LEU A 1 112 ? -0.520 8.653 12.486 1.00 82.12 112 LEU A O 1
ATOM 866 N N . GLU A 1 113 ? -0.460 10.131 14.190 1.00 69.44 113 GLU A N 1
ATOM 867 C CA . GLU A 1 113 ? 0.992 10.101 14.394 1.00 69.44 113 GLU A CA 1
ATOM 868 C C . GLU A 1 113 ? 1.328 8.907 15.293 1.00 69.44 113 GLU A C 1
ATOM 870 O O . GLU A 1 113 ? 0.691 8.710 16.332 1.00 69.44 113 GLU A O 1
ATOM 875 N N . LEU A 1 114 ? 2.264 8.057 14.873 1.00 63.12 114 LEU A N 1
ATOM 876 C CA . LEU A 1 114 ? 2.568 6.819 15.589 1.00 63.12 114 LEU A CA 1
ATOM 877 C C . LEU A 1 114 ? 3.462 7.074 16.818 1.00 63.12 114 LEU A C 1
ATOM 879 O O . LEU A 1 114 ? 4.681 6.980 16.735 1.00 63.12 114 LEU A O 1
ATOM 883 N N . GLU A 1 115 ? 2.849 7.289 17.984 1.00 54.06 115 GLU A N 1
ATOM 884 C CA . GLU A 1 115 ? 3.421 6.908 19.287 1.00 54.06 115 GLU A CA 1
ATOM 885 C C . GLU A 1 115 ? 3.054 5.425 19.536 1.00 54.06 115 GLU A C 1
ATOM 887 O O . GLU A 1 115 ? 1.881 5.068 19.649 1.00 54.06 115 GLU A O 1
ATOM 892 N N . PHE A 1 116 ? 4.056 4.540 19.552 1.00 49.50 116 PHE A N 1
ATOM 893 C CA . PHE A 1 116 ? 4.012 3.082 19.299 1.00 49.50 116 PHE A CA 1
ATOM 894 C C . PHE A 1 116 ? 3.294 2.197 20.352 1.00 49.50 116 PHE A C 1
ATOM 896 O O . PHE A 1 116 ? 3.788 1.145 20.757 1.00 49.50 116 PHE A O 1
ATOM 903 N N . SER A 1 117 ? 2.114 2.588 20.826 1.00 45.34 117 SER A N 1
ATOM 904 C CA . SER A 1 117 ? 1.401 1.884 21.894 1.00 45.34 117 SER A CA 1
ATOM 905 C C . SER A 1 117 ? 0.057 1.346 21.397 1.00 45.34 117 SER A C 1
ATOM 907 O O . SER A 1 117 ? -0.859 2.136 21.200 1.00 45.34 117 SER A O 1
ATOM 909 N N . ARG A 1 118 ? -0.101 0.009 21.338 1.00 47.22 118 ARG A N 1
ATOM 910 C CA . ARG A 1 118 ? -1.379 -0.767 21.406 1.00 47.22 118 ARG A CA 1
ATOM 911 C C . ARG A 1 118 ? -1.863 -1.561 20.178 1.00 47.22 118 ARG A C 1
ATOM 913 O O . ARG A 1 118 ? -2.982 -2.064 20.239 1.00 47.22 118 ARG A O 1
ATOM 920 N N . LEU A 1 119 ? -1.077 -1.800 19.127 1.00 51.09 119 LEU A N 1
ATOM 921 C CA . LEU A 1 119 ? -1.503 -2.727 18.060 1.00 51.09 119 LEU A CA 1
ATOM 922 C C . LEU A 1 119 ? -0.604 -3.964 17.991 1.00 51.09 119 LEU A C 1
ATOM 924 O O . LEU A 1 119 ? 0.615 -3.871 17.904 1.00 51.09 119 LEU A O 1
ATOM 928 N N . SER A 1 120 ? -1.222 -5.145 18.101 1.00 41.16 120 SER A N 1
ATOM 929 C CA . SER A 1 120 ? -0.527 -6.425 17.941 1.00 41.16 120 SER A CA 1
ATOM 930 C C . SER A 1 120 ? -0.370 -6.748 16.453 1.00 41.16 120 SER A C 1
ATOM 932 O O . SER A 1 120 ? -1.357 -6.646 15.721 1.00 41.16 120 SER A O 1
ATOM 934 N N . PRO A 1 121 ? 0.816 -7.185 15.996 1.00 46.50 121 PRO A N 1
ATOM 935 C CA . PRO A 1 121 ? 1.014 -7.577 14.607 1.00 46.50 121 PRO A CA 1
ATOM 936 C C . PRO A 1 121 ? 0.207 -8.841 14.285 1.00 46.50 121 PRO A C 1
ATOM 938 O O . PRO A 1 121 ? 0.302 -9.851 14.989 1.00 46.50 121 PRO A O 1
ATOM 941 N N . MET A 1 122 ? -0.574 -8.803 13.203 1.00 45.84 122 MET A N 1
ATOM 942 C CA . MET A 1 122 ? -1.175 -10.010 12.636 1.00 45.84 122 MET A CA 1
ATOM 943 C C . MET A 1 122 ? -0.102 -10.777 11.860 1.00 45.84 122 MET A C 1
ATOM 945 O O . MET A 1 122 ? 0.373 -10.330 10.819 1.00 45.84 122 MET A O 1
ATOM 949 N N . LYS A 1 123 ? 0.283 -11.953 12.364 1.00 34.16 123 LYS A N 1
ATOM 950 C CA . LYS A 1 123 ? 1.076 -12.917 11.597 1.00 34.16 123 LYS A CA 1
ATOM 951 C C . LYS A 1 123 ? 0.143 -13.645 10.631 1.00 34.16 123 LYS A C 1
ATOM 953 O O . LYS A 1 123 ? -0.732 -14.385 11.074 1.00 34.16 123 LYS A O 1
ATOM 958 N N . ALA A 1 124 ? 0.329 -13.433 9.332 1.00 38.59 124 ALA A N 1
ATOM 959 C CA . ALA A 1 124 ? -0.250 -14.297 8.312 1.00 38.59 124 ALA A CA 1
ATOM 960 C C . ALA A 1 124 ? 0.439 -15.671 8.403 1.00 38.59 124 ALA A C 1
ATOM 962 O O . ALA A 1 124 ? 1.656 -15.754 8.224 1.00 38.59 124 ALA A O 1
ATOM 963 N N . GLY A 1 125 ? -0.328 -16.696 8.783 1.00 35.41 125 GLY A N 1
ATOM 964 C CA . GLY A 1 125 ? 0.082 -18.105 8.751 1.00 35.41 125 GLY A CA 1
ATOM 965 C C . GLY A 1 125 ? 0.016 -18.690 7.350 1.00 35.41 125 GLY A C 1
ATOM 966 O O . GLY A 1 125 ? -0.793 -18.181 6.538 1.00 35.41 125 GLY A O 1
#

pLDDT: mean 78.71, std 16.74, range [34.16, 94.81]

Secondary structure (DSSP, 8-state):
--------S----PPPPPSSHHHHHHHH-GGGGGG-HHHHHHHHHHHHHHHHHHHHHHHH-HHHHHHHHHS-GGG--GGG-EEEE-TTSS-EEEEETTEEEEESSSTT-EEEE----S-------

Nearest PDB structures (foldseek):
  7wkk-assembly1_m  TM=6.080E-01  e=1.608E+00  Xenopus laevis
  7tbi-assembly1_Z1  TM=5.641E-01  e=5.700E+00  Saccharomyces cerevisiae
  3tkn-assembly3_G  TM=6.421E-01  e=9.230E+00  Saccharomyces cerevisiae

Foldseek 3Di:
DDDDDDDDDDPPPDPPDDPDPLVNVCVVQVLCCLLPSVSCVVPCVPCVVLSVVVSVVCVVQVLVSVVSSVDPSNPWDSVQWAKAADPVLQKIWIGTPQWIWMDSHNPDTDIDRDPPDDTDGDDDD

Solvent-accessible surface area (backbone atoms only — not comparable to full-atom values): 7809 Å² total; per-residue (Å²): 134,90,79,84,83,84,80,79,88,77,85,76,73,74,74,79,78,63,84,49,71,61,58,46,48,38,71,77,35,58,58,48,58,37,48,37,70,69,46,44,68,70,38,44,89,78,39,41,71,54,50,54,52,50,32,56,49,26,69,76,39,56,51,56,30,57,56,41,52,72,46,76,39,86,72,65,52,74,90,58,56,45,70,41,65,44,96,86,62,67,33,37,34,39,33,50,93,75,31,33,39,33,26,66,79,49,87,66,67,44,81,39,80,68,72,95,77,88,81,76,83,75,78,85,127

Mean predicted aligned error: 10.94 Å